Protein AF-C0R8B2-F1 (afdb_monomer)

Secondary structure (DSSP, 8-state):
---GGGGGGGGG--HHHHHHH-HHHHHHHHHHHHHHHHT-------STT--HHHHHHHHHHHHHHHHHHHHHHHHHS--------S-----TTSPP-

Foldseek 3Di:
DPDCVVVVVVVPDQLVVCCVPPPVSVCVQLVVLVVVCVVHDDDDDPDPDDDPVNRVVVRVVVSVQSSVQSSVCSRVVHGDDDDDDPDPPDDVPDDDD

Organism: NCBI:txid445987

InterPro domains:
  IPR024459 Anti-CBASS protein Acb1-like, N-terminal domain [PF06381] (15-96)

Mean predicted aligned error: 11.19 Å

pLDDT: mean 78.96, std 16.81, range [39.0, 96.06]

Sequence (97 aa):
MCNLRKAKLVDKLSALELYRYSIFFRNYIENVAEDCLKNGLVLESTGRNVSEAKLSRLKVQLKNALLNCIISYRFHGIEYVLVKTKDTLLDLKEPVN

Nearest PDB structures (foldseek):
  8php-assembly1_A  TM=7.926E-01  e=5.131E-06  Borreliella burgdorferi B31
  8pho-assembly1_A  TM=7.929E-01  e=7.845E-06  Borreliella burgdorferi B31
  8phu-assembly1_PE  TM=7.961E-01  e=2.070E-05  Borreliella burgdorferi B31
  8phu-assembly1_PA  TM=7.960E-01  e=2.337E-05  Borreliella burgdorferi B31
  8phu-assembly1_PC  TM=7.961E-01  e=2.337E-05  Borreliella burgdorferi B31

Radius of gyration: 20.44 Å; Cα contacts (8 Å, |Δi|>4): 39; chains: 1; bounding box: 41×40×65 Å

Structure (mmCIF, N/CA/C/O backbone):
data_AF-C0R8B2-F1
#
_entry.id   AF-C0R8B2-F1
#
loop_
_atom_site.group_PDB
_atom_site.id
_atom_site.type_symbol
_atom_site.label_atom_id
_atom_site.label_alt_id
_atom_site.label_comp_id
_atom_site.label_asym_id
_atom_site.label_entity_id
_atom_site.label_seq_id
_atom_site.pdbx_PDB_ins_code
_atom_site.Cartn_x
_atom_site.Cartn_y
_atom_site.Cartn_z
_atom_site.occupancy
_atom_site.B_iso_or_equiv
_atom_site.auth_seq_id
_atom_site.auth_comp_id
_atom_site.auth_asym_id
_atom_site.auth_atom_id
_atom_site.pdbx_PDB_model_num
ATOM 1 N N . MET A 1 1 ? 17.505 -5.850 -40.721 1.00 40.56 1 MET A N 1
ATOM 2 C CA . MET A 1 1 ? 17.516 -6.953 -39.735 1.00 40.56 1 MET A CA 1
ATOM 3 C C . MET A 1 1 ? 17.860 -6.387 -38.368 1.00 40.56 1 MET A C 1
ATOM 5 O O . MET A 1 1 ? 18.941 -5.832 -38.208 1.00 40.56 1 MET A O 1
ATOM 9 N N . CYS A 1 2 ? 16.924 -6.435 -37.419 1.00 46.41 2 CYS A N 1
ATOM 10 C CA . CYS A 1 2 ? 17.151 -5.930 -36.066 1.00 46.41 2 CYS A CA 1
ATOM 11 C C . CYS A 1 2 ? 18.132 -6.864 -35.340 1.00 46.41 2 CYS A C 1
ATOM 13 O O . CYS A 1 2 ? 17.956 -8.080 -35.334 1.00 46.41 2 CYS A O 1
ATOM 15 N N . ASN A 1 3 ? 19.211 -6.302 -34.801 1.00 49.53 3 ASN A N 1
ATOM 16 C CA . ASN A 1 3 ? 20.316 -7.054 -34.217 1.00 49.53 3 ASN A CA 1
ATOM 17 C C . ASN A 1 3 ? 19.865 -7.683 -32.882 1.00 49.53 3 ASN A C 1
ATOM 19 O O . ASN A 1 3 ? 19.816 -6.997 -31.861 1.00 49.53 3 ASN A O 1
ATOM 23 N N . LEU A 1 4 ? 19.566 -8.988 -32.873 1.00 54.88 4 LEU A N 1
ATOM 24 C CA . LEU A 1 4 ? 19.142 -9.763 -31.688 1.00 54.88 4 LEU A CA 1
ATOM 25 C C . LEU A 1 4 ? 20.146 -9.697 -30.515 1.00 54.88 4 LEU A C 1
ATOM 27 O O . LEU A 1 4 ? 19.793 -9.977 -29.375 1.00 54.88 4 LEU A O 1
ATOM 31 N N . ARG A 1 5 ? 21.387 -9.246 -30.752 1.00 50.19 5 ARG A N 1
ATOM 32 C CA . ARG A 1 5 ? 22.379 -8.975 -29.694 1.00 50.19 5 ARG A CA 1
ATOM 33 C C . ARG A 1 5 ? 22.026 -7.778 -28.799 1.00 50.19 5 ARG A C 1
ATOM 35 O O . ARG A 1 5 ? 22.499 -7.740 -27.670 1.00 50.19 5 ARG A O 1
ATOM 42 N N . LYS A 1 6 ? 21.178 -6.839 -29.247 1.00 47.75 6 LYS A N 1
ATOM 43 C CA . LYS A 1 6 ? 20.634 -5.770 -28.383 1.00 47.75 6 LYS A CA 1
ATOM 44 C C . LYS A 1 6 ? 19.496 -6.256 -27.476 1.00 47.75 6 LYS A C 1
ATOM 46 O O . LYS A 1 6 ? 19.253 -5.631 -26.453 1.00 47.75 6 LYS A O 1
ATOM 51 N N . ALA A 1 7 ? 18.841 -7.371 -27.807 1.00 48.94 7 ALA A N 1
ATOM 52 C CA . ALA A 1 7 ? 17.757 -7.922 -26.991 1.00 48.94 7 ALA A CA 1
ATOM 53 C C . ALA A 1 7 ? 18.270 -8.494 -25.654 1.00 48.94 7 ALA A C 1
ATOM 55 O O . ALA A 1 7 ? 17.592 -8.393 -24.642 1.00 48.94 7 ALA A O 1
ATOM 56 N N . LYS A 1 8 ? 19.518 -8.984 -25.618 1.00 45.72 8 LYS A N 1
ATOM 57 C CA . LYS A 1 8 ? 20.137 -9.613 -24.435 1.00 45.72 8 LYS A CA 1
ATOM 58 C C . LYS A 1 8 ? 20.588 -8.634 -23.333 1.00 45.72 8 LYS A C 1
ATOM 60 O O . LYS A 1 8 ? 21.081 -9.060 -22.296 1.00 45.72 8 LYS A O 1
ATOM 65 N N . LEU A 1 9 ? 20.468 -7.323 -23.564 1.00 52.00 9 LEU A N 1
ATOM 66 C CA . LEU A 1 9 ? 20.722 -6.276 -22.560 1.00 52.00 9 LEU A CA 1
ATOM 67 C C . LEU A 1 9 ? 19.468 -5.947 -21.736 1.00 52.00 9 LEU A C 1
ATOM 69 O O . LEU A 1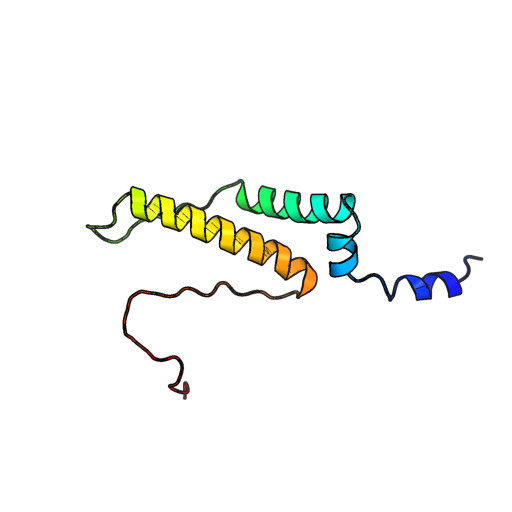 9 ? 19.586 -5.393 -20.647 1.00 52.00 9 LEU A O 1
ATOM 73 N N . VAL A 1 10 ? 18.284 -6.310 -22.241 1.00 53.12 10 VAL A N 1
ATOM 74 C CA . VAL A 1 10 ? 16.991 -6.087 -21.575 1.00 53.12 10 VAL A CA 1
ATOM 75 C C . VAL A 1 10 ? 16.802 -7.043 -20.388 1.00 53.12 10 VAL A C 1
ATOM 77 O O . VAL A 1 10 ? 16.151 -6.676 -19.416 1.00 53.12 10 VAL A O 1
ATOM 80 N N . ASP A 1 11 ? 17.486 -8.194 -20.390 1.00 54.59 11 ASP A N 1
ATOM 81 C CA . ASP A 1 11 ? 17.475 -9.199 -19.310 1.00 54.59 11 ASP A CA 1
ATOM 82 C C . ASP A 1 11 ? 18.136 -8.736 -17.990 1.00 54.59 11 ASP A C 1
ATOM 84 O O . ASP A 1 11 ? 18.233 -9.508 -17.039 1.00 54.59 11 ASP A O 1
ATOM 88 N N . LYS A 1 12 ? 18.623 -7.489 -17.906 1.00 63.91 12 LYS A N 1
ATOM 89 C CA . LYS A 1 12 ? 19.315 -6.948 -16.721 1.00 63.91 12 LYS A CA 1
ATOM 90 C C . LYS 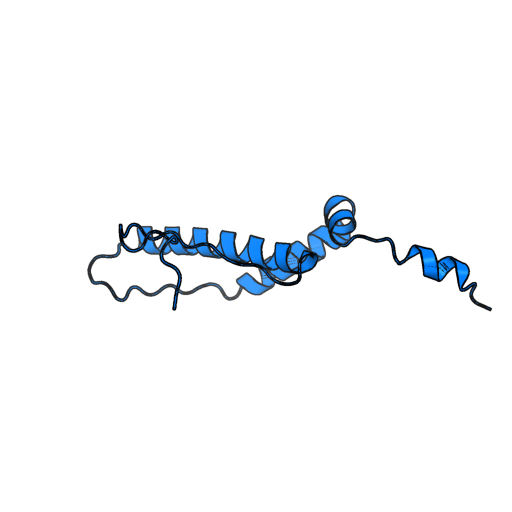A 1 1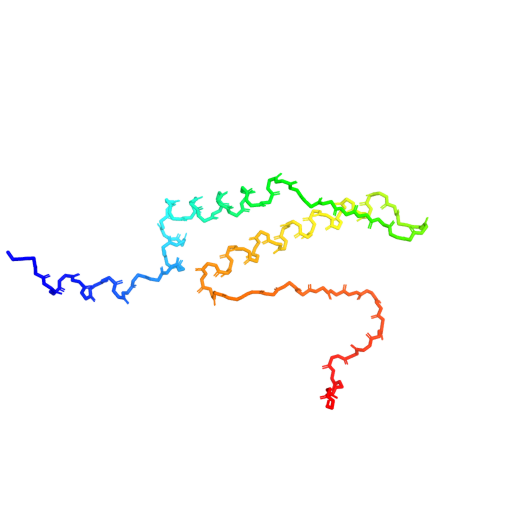2 ? 18.651 -5.738 -16.072 1.00 63.91 12 LYS A C 1
ATOM 92 O O . LYS A 1 12 ? 19.218 -5.187 -15.135 1.00 63.91 12 LYS A O 1
ATOM 97 N N . LEU A 1 13 ? 17.484 -5.301 -16.538 1.00 72.56 13 LEU A N 1
ATOM 98 C CA . LEU A 1 13 ? 16.796 -4.177 -15.902 1.00 72.56 13 LEU A CA 1
ATOM 99 C C . LEU A 1 13 ? 16.008 -4.663 -14.687 1.00 72.56 13 LEU A C 1
ATOM 101 O O . LEU A 1 13 ? 14.903 -5.187 -14.810 1.00 72.56 13 LEU A O 1
ATOM 105 N N . SER A 1 14 ? 16.586 -4.476 -13.502 1.00 83.56 14 SER A N 1
ATOM 106 C CA . SER A 1 14 ? 15.889 -4.727 -12.246 1.00 83.56 14 SER A CA 1
ATOM 107 C C . SER A 1 14 ? 14.778 -3.695 -12.050 1.00 83.56 14 SER A C 1
ATOM 109 O O . SER A 1 14 ? 15.020 -2.487 -12.094 1.00 83.56 14 SER A O 1
ATOM 111 N N . ALA A 1 15 ? 13.555 -4.158 -11.781 1.00 83.12 15 ALA A N 1
ATOM 112 C CA . ALA A 1 15 ? 12.438 -3.281 -11.428 1.00 83.12 15 ALA A CA 1
ATOM 113 C C . ALA A 1 15 ? 12.774 -2.402 -10.207 1.00 83.12 15 ALA A C 1
ATOM 115 O O . ALA A 1 15 ? 12.385 -1.236 -10.155 1.00 83.12 15 ALA A O 1
ATOM 116 N N . LEU A 1 16 ? 13.568 -2.932 -9.269 1.00 86.94 16 LEU A N 1
ATOM 117 C CA . LEU A 1 16 ? 14.049 -2.196 -8.103 1.00 86.94 16 LEU A CA 1
ATOM 118 C C . LEU A 1 16 ? 15.045 -1.090 -8.490 1.00 86.94 16 LEU A C 1
ATOM 120 O O . LEU A 1 16 ? 14.976 0.020 -7.962 1.00 86.94 16 LEU A O 1
ATOM 124 N N . GLU A 1 17 ? 15.954 -1.357 -9.431 1.00 89.50 17 GLU A N 1
ATOM 125 C CA . GLU A 1 17 ? 16.877 -0.335 -9.945 1.00 89.50 17 GLU A CA 1
ATOM 126 C C . GLU A 1 17 ? 16.130 0.753 -10.717 1.00 89.50 17 GLU A C 1
ATOM 128 O O . GLU A 1 17 ? 16.411 1.939 -10.536 1.00 89.50 17 GLU A O 1
ATOM 133 N N . LEU A 1 18 ? 15.135 0.372 -11.520 1.00 89.88 18 LEU A N 1
ATOM 134 C CA . LEU A 1 18 ? 14.262 1.315 -12.215 1.00 89.88 18 LEU A CA 1
ATOM 135 C C . LEU A 1 18 ? 13.498 2.204 -11.232 1.00 89.88 18 LEU A C 1
ATOM 137 O O . LEU A 1 18 ? 13.495 3.421 -11.397 1.00 89.88 18 LEU A O 1
ATOM 141 N N . TYR A 1 19 ? 12.917 1.635 -10.178 1.00 90.94 19 TYR A N 1
ATOM 142 C CA . TYR A 1 19 ? 12.253 2.407 -9.127 1.00 90.94 19 TYR A CA 1
ATOM 143 C C . TYR A 1 19 ? 13.210 3.384 -8.424 1.00 90.94 19 TYR A C 1
ATOM 145 O O . TYR A 1 19 ? 12.875 4.548 -8.174 1.00 90.94 19 TYR A O 1
ATOM 153 N N . ARG A 1 20 ? 14.442 2.939 -8.151 1.00 91.19 20 ARG A N 1
ATOM 154 C CA . ARG A 1 20 ? 15.457 3.757 -7.479 1.00 91.19 20 ARG A CA 1
ATOM 155 C C . ARG A 1 20 ? 15.963 4.900 -8.356 1.00 91.19 20 ARG A C 1
ATOM 157 O O . ARG A 1 20 ? 16.064 6.026 -7.870 1.00 91.19 20 ARG A O 1
ATOM 164 N N . TYR A 1 21 ? 16.268 4.643 -9.625 1.00 93.81 21 TYR A N 1
ATOM 165 C CA . TYR A 1 21 ? 17.016 5.580 -10.472 1.00 93.81 21 TYR A CA 1
ATOM 166 C C . TYR A 1 21 ? 16.183 6.281 -11.554 1.00 93.81 21 TYR A C 1
ATOM 168 O O . TYR A 1 21 ? 16.627 7.301 -12.075 1.00 93.81 21 TYR A O 1
ATOM 176 N N . SER A 1 22 ? 14.974 5.807 -11.870 1.00 93.88 22 SER A N 1
ATOM 177 C CA . SER A 1 22 ? 14.083 6.445 -12.846 1.00 93.88 22 SER A CA 1
ATOM 178 C C . SER A 1 22 ? 12.894 7.112 -12.160 1.00 93.88 22 SER A C 1
ATOM 180 O O . SER A 1 22 ? 11.999 6.447 -11.639 1.00 93.88 22 SER A O 1
ATOM 182 N N . ILE A 1 23 ? 12.849 8.446 -12.219 1.00 93.94 23 ILE A N 1
ATOM 183 C CA . ILE A 1 23 ? 11.726 9.237 -11.694 1.00 93.94 23 ILE A CA 1
ATOM 184 C C . ILE A 1 23 ? 10.397 8.855 -12.354 1.00 93.94 23 ILE A C 1
ATOM 186 O O . ILE A 1 23 ? 9.374 8.788 -11.686 1.00 93.94 23 ILE A O 1
ATOM 190 N N . PHE A 1 24 ? 10.414 8.532 -13.650 1.00 95.00 24 PHE A N 1
ATOM 191 C CA . PHE A 1 24 ? 9.217 8.104 -14.368 1.00 95.00 24 PHE A CA 1
ATOM 192 C C . PHE A 1 24 ? 8.660 6.797 -13.797 1.00 95.00 24 PHE A C 1
ATOM 194 O O . PHE A 1 24 ? 7.466 6.691 -13.533 1.00 95.00 24 PHE A O 1
ATOM 201 N N . PHE A 1 25 ? 9.534 5.813 -13.571 1.00 92.56 25 PHE A N 1
ATOM 202 C CA . PHE A 1 25 ? 9.126 4.501 -13.071 1.00 92.56 25 PHE A CA 1
ATOM 203 C C . PHE A 1 25 ? 8.656 4.569 -11.620 1.00 92.56 25 PHE A C 1
ATOM 205 O O . PHE A 1 25 ? 7.663 3.938 -11.261 1.00 92.56 25 PHE A O 1
ATOM 212 N N . ARG A 1 26 ? 9.343 5.375 -10.805 1.00 94.88 26 ARG A N 1
ATOM 213 C CA . ARG A 1 26 ? 8.947 5.640 -9.424 1.00 94.88 26 ARG A CA 1
ATOM 214 C C . ARG A 1 26 ? 7.567 6.282 -9.350 1.00 94.88 26 ARG A C 1
ATOM 216 O O . ARG A 1 26 ? 6.681 5.706 -8.732 1.00 94.88 26 ARG A O 1
ATOM 223 N N . ASN A 1 27 ? 7.362 7.382 -10.076 1.00 96.06 27 ASN A N 1
ATOM 224 C CA . ASN A 1 27 ? 6.080 8.082 -10.112 1.00 96.06 27 ASN A CA 1
ATOM 225 C C . ASN A 1 27 ? 4.960 7.175 -10.629 1.00 96.06 27 ASN A C 1
ATOM 227 O O . ASN A 1 27 ? 3.860 7.203 -10.096 1.00 96.06 27 ASN A O 1
ATOM 231 N N . TYR A 1 28 ? 5.222 6.352 -11.649 1.00 93.94 28 TYR A N 1
ATOM 232 C CA . TYR A 1 28 ? 4.235 5.387 -12.132 1.00 93.94 28 TYR A CA 1
ATOM 233 C C . TYR A 1 28 ? 3.812 4.406 -11.029 1.00 93.94 28 TYR A C 1
ATOM 235 O O . TYR A 1 28 ? 2.619 4.220 -10.806 1.00 93.94 28 TYR A O 1
ATOM 243 N N . ILE A 1 29 ? 4.771 3.794 -10.325 1.00 92.88 29 ILE A N 1
ATOM 244 C CA . ILE A 1 29 ? 4.475 2.824 -9.261 1.00 92.88 29 ILE A CA 1
ATOM 245 C C . ILE A 1 29 ? 3.749 3.495 -8.089 1.00 92.88 29 ILE A C 1
ATOM 247 O O . ILE A 1 29 ? 2.720 2.982 -7.647 1.00 92.88 29 ILE A O 1
ATOM 251 N N . GLU A 1 30 ? 4.259 4.631 -7.613 1.00 94.25 30 GLU A N 1
ATOM 252 C CA . GLU A 1 30 ? 3.696 5.363 -6.473 1.00 94.25 30 GLU A CA 1
ATOM 253 C C . GLU A 1 30 ? 2.282 5.873 -6.786 1.00 94.25 30 GLU A C 1
ATOM 255 O O . GLU A 1 30 ? 1.354 5.570 -6.038 1.00 94.25 30 GLU A O 1
ATOM 260 N N . ASN A 1 31 ? 2.068 6.519 -7.937 1.00 94.38 31 ASN A N 1
ATOM 261 C CA . ASN A 1 31 ? 0.750 7.042 -8.315 1.00 94.38 31 ASN A CA 1
ATOM 262 C C . ASN A 1 31 ? -0.287 5.930 -8.490 1.00 94.38 31 ASN A C 1
ATOM 264 O O . ASN A 1 31 ? -1.431 6.085 -8.076 1.00 94.38 31 ASN A O 1
ATOM 268 N N . VAL A 1 32 ? 0.094 4.792 -9.083 1.00 91.88 32 VAL A N 1
ATOM 269 C CA . VAL A 1 32 ? -0.829 3.656 -9.213 1.00 91.88 32 VAL A CA 1
ATOM 270 C C . VAL A 1 32 ? -1.193 3.104 -7.834 1.00 91.88 32 VAL A C 1
ATOM 272 O O . VAL A 1 32 ? -2.357 2.789 -7.597 1.00 91.88 32 VAL A O 1
ATOM 275 N N . ALA A 1 33 ? -0.230 3.003 -6.914 1.00 92.00 33 ALA A N 1
ATOM 276 C CA . ALA A 1 33 ? -0.497 2.544 -5.554 1.00 92.00 33 ALA A CA 1
ATOM 277 C C . ALA A 1 33 ? -1.409 3.521 -4.786 1.00 92.00 33 ALA A C 1
ATOM 279 O O . ALA A 1 33 ? -2.329 3.086 -4.088 1.00 92.00 33 ALA A O 1
ATOM 280 N N . GLU A 1 34 ? -1.209 4.827 -4.960 1.00 91.75 34 GLU A N 1
ATOM 281 C CA . GLU A 1 34 ? -2.083 5.864 -4.407 1.00 91.75 34 GLU A CA 1
ATOM 282 C C . GLU A 1 34 ? -3.498 5.805 -4.993 1.00 91.75 34 GLU A C 1
ATOM 284 O O . GLU A 1 34 ? -4.476 5.810 -4.240 1.00 91.75 34 GLU A O 1
ATOM 289 N N . ASP A 1 35 ? -3.626 5.682 -6.317 1.00 91.62 35 ASP A N 1
ATOM 290 C CA . ASP A 1 35 ? -4.920 5.581 -6.993 1.00 91.62 35 ASP A CA 1
ATOM 291 C C . ASP A 1 35 ? -5.687 4.319 -6.562 1.00 91.62 35 ASP A C 1
ATOM 293 O O . ASP A 1 35 ? -6.898 4.385 -6.334 1.00 91.62 35 ASP A O 1
ATOM 297 N N . CYS A 1 36 ? -4.999 3.192 -6.337 1.00 87.12 36 CYS A N 1
ATOM 298 C CA . CYS A 1 36 ? -5.610 1.985 -5.768 1.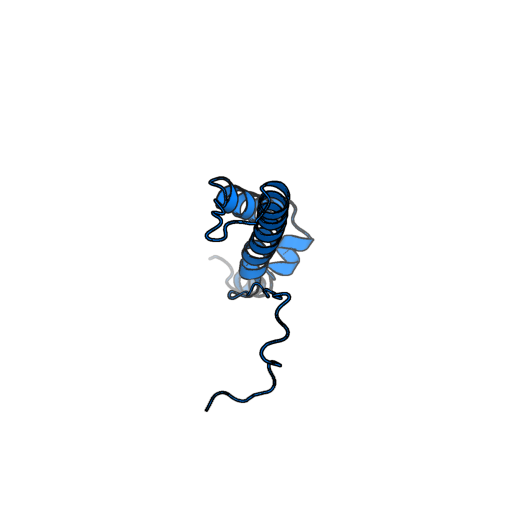00 87.12 36 CYS A CA 1
ATOM 299 C C . CYS A 1 36 ? -6.217 2.225 -4.374 1.00 87.12 36 CYS A C 1
ATOM 301 O O . CYS A 1 36 ? -7.229 1.615 -4.026 1.00 87.12 36 CYS A O 1
ATOM 303 N N . LEU A 1 37 ? -5.630 3.117 -3.573 1.00 88.25 37 LEU A N 1
ATOM 304 C CA . LEU A 1 37 ? -6.086 3.431 -2.213 1.00 88.25 37 LEU A CA 1
ATOM 305 C C . LEU A 1 37 ? -7.031 4.644 -2.145 1.00 88.25 37 LEU A C 1
ATOM 307 O O . LEU A 1 37 ? -7.546 4.964 -1.063 1.00 88.25 37 LEU A O 1
ATOM 311 N N . LYS A 1 38 ? -7.295 5.297 -3.283 1.00 83.06 38 LYS A N 1
ATOM 312 C CA . LYS A 1 38 ? -8.106 6.519 -3.406 1.00 83.06 38 LYS A CA 1
ATOM 313 C C . LYS A 1 38 ? -9.567 6.309 -3.026 1.00 83.06 38 LYS A C 1
ATOM 315 O O . LYS A 1 38 ? -10.136 7.141 -2.324 1.00 83.06 38 LYS A O 1
ATOM 320 N N . ASN A 1 39 ? -10.130 5.152 -3.386 1.00 73.00 39 ASN A N 1
ATOM 321 C CA . ASN A 1 39 ? -11.490 4.751 -2.996 1.00 73.00 39 ASN A CA 1
ATOM 322 C C . ASN A 1 39 ? -11.633 4.541 -1.473 1.00 73.00 39 ASN A C 1
ATOM 324 O O . ASN A 1 39 ? -12.743 4.521 -0.950 1.00 73.00 39 ASN A O 1
ATOM 328 N N . GLY A 1 40 ? -10.510 4.495 -0.746 1.00 71.38 40 GLY A N 1
ATOM 329 C CA . GLY A 1 40 ? -10.454 4.550 0.706 1.00 71.38 40 GLY A CA 1
ATOM 330 C C . GLY A 1 40 ? -10.765 3.224 1.400 1.00 71.38 40 GLY A C 1
ATOM 331 O O . GLY A 1 40 ? -11.552 2.409 0.944 1.00 71.38 40 GLY A O 1
ATOM 332 N N . LEU A 1 41 ? -10.141 3.025 2.562 1.00 84.50 41 LEU A N 1
ATOM 333 C CA . LEU A 1 41 ? -10.534 1.984 3.509 1.00 84.50 41 LEU A CA 1
ATOM 334 C C . LEU A 1 41 ? -11.668 2.515 4.386 1.00 84.50 41 LEU A C 1
ATOM 336 O O . LEU A 1 41 ? -11.539 3.599 4.972 1.00 84.50 41 LEU A O 1
ATOM 340 N N . VAL A 1 42 ? -12.744 1.751 4.521 1.00 87.44 42 VAL A N 1
ATOM 341 C CA . VAL A 1 42 ? -13.757 1.965 5.559 1.00 87.44 42 VAL A CA 1
ATOM 342 C C . VAL A 1 42 ? -13.449 0.990 6.686 1.00 87.44 42 VAL A C 1
ATOM 344 O O . VAL A 1 42 ? -13.270 -0.198 6.443 1.00 87.44 42 VAL A O 1
ATOM 347 N N . LEU A 1 43 ? -13.313 1.510 7.904 1.00 88.38 43 LEU A N 1
ATOM 348 C CA . LEU A 1 43 ? -13.187 0.680 9.095 1.00 88.38 43 LEU A CA 1
ATOM 349 C C . LEU A 1 43 ? -14.455 0.860 9.912 1.00 88.38 43 LEU A C 1
ATOM 351 O O . LEU A 1 43 ? -14.828 1.992 10.211 1.00 88.38 43 LEU A O 1
ATOM 355 N N . GLU A 1 44 ? -15.069 -0.251 10.289 1.00 87.75 44 GLU A N 1
ATOM 356 C CA . GLU A 1 44 ? -16.238 -0.286 11.159 1.00 87.75 44 GLU A CA 1
ATOM 357 C C . GLU A 1 44 ? -15.872 -1.023 12.446 1.00 87.75 44 GLU A C 1
ATOM 359 O O . GLU A 1 44 ? -15.148 -2.021 12.429 1.00 87.75 44 GLU A O 1
ATOM 364 N N . SER A 1 45 ? -16.336 -0.505 13.584 1.00 85.25 45 SER A N 1
ATOM 365 C CA . SER A 1 45 ? -16.137 -1.158 14.875 1.00 85.25 45 SER A CA 1
ATOM 366 C C . SER A 1 45 ? -17.323 -2.055 15.187 1.00 85.25 45 SER A C 1
ATOM 368 O O . SER A 1 45 ? -18.454 -1.584 15.262 1.00 85.25 45 SER A O 1
ATOM 370 N N . THR A 1 46 ? -17.054 -3.323 15.480 1.00 85.25 46 THR A N 1
ATOM 371 C CA . THR A 1 46 ? -18.046 -4.249 16.046 1.00 85.25 46 THR A CA 1
ATOM 372 C C . THR A 1 46 ? -18.122 -4.166 17.579 1.00 85.25 46 THR A C 1
ATOM 374 O O . THR A 1 46 ? -19.033 -4.721 18.190 1.00 85.25 46 THR A O 1
ATOM 377 N N . GLY A 1 47 ? -17.183 -3.462 18.227 1.00 79.69 47 GLY A N 1
ATOM 378 C CA . GLY A 1 47 ? -17.104 -3.317 19.683 1.00 79.69 47 GLY A CA 1
ATOM 379 C C . GLY A 1 47 ? -17.727 -2.019 20.204 1.00 79.69 47 GLY A C 1
ATOM 380 O O . GLY A 1 47 ? -17.595 -0.964 19.585 1.00 79.69 47 GLY A O 1
ATOM 381 N N . ARG A 1 48 ? -18.337 -2.075 21.399 1.00 74.62 48 ARG A N 1
ATOM 382 C CA . ARG A 1 48 ? -19.025 -0.931 22.036 1.00 74.62 48 ARG A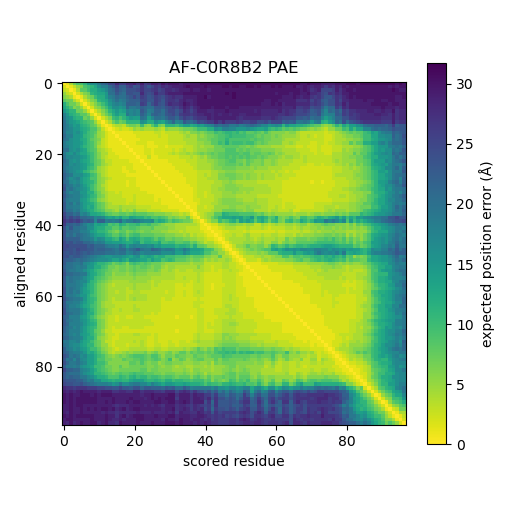 CA 1
ATOM 383 C C . ARG A 1 48 ? -18.097 0.190 22.546 1.00 74.62 48 ARG A C 1
ATOM 385 O O . ARG A 1 48 ? -18.584 1.278 22.811 1.00 74.62 48 ARG A O 1
ATOM 392 N N . ASN A 1 49 ? -16.782 -0.043 22.652 1.00 79.00 49 ASN A N 1
ATOM 393 C CA . ASN A 1 49 ? -15.831 0.864 23.327 1.00 79.00 49 ASN A CA 1
ATOM 394 C C . ASN A 1 49 ? -14.630 1.307 22.460 1.00 79.00 49 ASN A C 1
ATOM 396 O O . ASN A 1 49 ? -13.584 1.701 22.990 1.00 79.00 49 ASN A O 1
ATOM 400 N N . VAL A 1 50 ? -14.723 1.229 21.130 1.00 81.50 50 VAL A N 1
ATOM 401 C CA . VAL A 1 50 ? -13.659 1.740 20.248 1.00 81.50 50 VAL A CA 1
ATOM 402 C C . VAL A 1 50 ? -13.917 3.215 19.968 1.00 81.50 50 VAL A C 1
ATOM 404 O O . VAL A 1 50 ? -14.927 3.569 19.373 1.00 81.50 50 VAL A O 1
ATOM 407 N N . SER A 1 51 ? -12.997 4.086 20.387 1.00 88.44 51 SER A N 1
ATOM 408 C CA . SER A 1 51 ? -13.107 5.506 20.060 1.00 88.44 51 SER A CA 1
ATOM 409 C C . SER A 1 51 ? -12.852 5.746 18.572 1.00 88.44 51 SER A C 1
ATOM 411 O O . SER A 1 51 ? -11.947 5.153 17.978 1.00 88.44 51 SER A O 1
ATOM 413 N N . GLU A 1 52 ? -13.596 6.681 17.985 1.00 87.94 52 GLU A N 1
ATOM 414 C CA . GLU A 1 52 ? -13.437 7.091 16.585 1.00 87.94 52 GLU A CA 1
ATOM 415 C C . GLU A 1 52 ? -12.001 7.546 16.271 1.00 87.94 52 GLU A C 1
ATOM 417 O O . GLU A 1 52 ? -11.451 7.236 15.214 1.00 87.94 52 GLU A O 1
ATOM 422 N N . ALA A 1 53 ? -11.335 8.188 17.237 1.00 89.06 53 ALA A N 1
ATOM 423 C CA . ALA A 1 53 ? -9.932 8.580 17.126 1.00 89.06 53 ALA A CA 1
ATOM 424 C C . ALA A 1 53 ? -8.983 7.373 16.981 1.00 89.06 53 ALA A C 1
ATOM 426 O O . ALA A 1 53 ? -8.048 7.408 16.178 1.00 89.06 53 ALA A O 1
ATOM 427 N N . LYS A 1 54 ? -9.218 6.280 17.727 1.00 89.06 54 LYS A N 1
ATOM 428 C CA . LYS A 1 54 ? -8.430 5.041 17.588 1.00 89.06 54 LYS A CA 1
ATOM 429 C C . LYS A 1 54 ? -8.671 4.393 16.227 1.00 89.06 54 LYS A C 1
ATOM 431 O O . LYS A 1 54 ? -7.712 3.955 15.595 1.00 89.06 54 LYS A O 1
ATOM 436 N N . LEU A 1 55 ? -9.922 4.375 15.772 1.00 89.81 55 LEU A N 1
ATOM 437 C CA . LEU A 1 55 ? -10.305 3.810 14.478 1.00 89.81 55 LEU A CA 1
ATOM 438 C C . LEU A 1 55 ? -9.690 4.601 13.314 1.00 89.81 55 LEU A C 1
ATOM 440 O O . LEU A 1 55 ? -9.094 4.023 12.409 1.00 89.81 55 LEU A O 1
ATOM 444 N N . SER A 1 56 ? -9.731 5.930 13.392 1.00 89.94 56 SER A N 1
ATOM 445 C CA . SER A 1 56 ? -9.102 6.835 12.425 1.00 89.94 56 SER A CA 1
ATOM 446 C C . SER A 1 56 ? -7.585 6.659 12.376 1.00 89.94 56 SER A C 1
ATOM 448 O O . SER A 1 56 ? -7.002 6.569 11.295 1.00 89.94 56 SER A O 1
ATOM 450 N N . ARG A 1 57 ? -6.931 6.525 13.538 1.00 91.31 57 ARG A N 1
ATOM 451 C CA . ARG A 1 57 ? -5.494 6.232 13.601 1.00 91.31 57 ARG A CA 1
ATOM 452 C C . ARG A 1 57 ? -5.159 4.885 12.956 1.00 91.31 57 ARG A C 1
ATOM 454 O O . ARG A 1 57 ? -4.215 4.819 12.170 1.00 91.31 57 ARG A O 1
ATOM 461 N N . LEU A 1 58 ? -5.927 3.836 13.254 1.00 90.12 58 LEU A N 1
ATOM 462 C CA . LEU A 1 58 ? -5.744 2.515 12.646 1.00 90.12 58 LEU A CA 1
ATOM 463 C C . LEU A 1 58 ? -5.933 2.572 11.126 1.00 90.12 58 LEU A C 1
ATOM 465 O O . LEU A 1 58 ? -5.139 1.997 10.389 1.00 90.12 58 LEU A O 1
ATOM 469 N N . LYS A 1 59 ? -6.929 3.325 10.647 1.00 90.94 59 LYS A N 1
ATOM 470 C CA . LYS A 1 59 ? -7.170 3.544 9.214 1.00 90.94 59 LYS A CA 1
ATOM 471 C C . LYS A 1 59 ? -5.957 4.154 8.518 1.00 90.94 59 LYS A C 1
ATOM 473 O O . LYS A 1 59 ? -5.585 3.682 7.448 1.00 90.94 59 LYS A O 1
ATOM 478 N N . VAL A 1 60 ? -5.315 5.157 9.119 1.00 91.25 60 VAL A N 1
ATOM 479 C CA . VAL A 1 60 ? -4.081 5.754 8.572 1.00 91.25 60 VAL A CA 1
ATOM 480 C C . VAL A 1 60 ? -2.939 4.735 8.548 1.00 91.25 60 VAL A C 1
ATOM 482 O O . VAL A 1 60 ? -2.261 4.597 7.533 1.00 91.25 60 VAL A O 1
ATOM 485 N N . GLN A 1 61 ? -2.751 3.980 9.632 1.00 91.62 61 GLN A N 1
ATOM 486 C CA . GLN A 1 61 ? -1.702 2.957 9.705 1.00 91.62 61 GLN A CA 1
ATOM 487 C C . GLN A 1 61 ? -1.895 1.852 8.660 1.00 91.62 61 GLN A C 1
ATOM 489 O O . GLN A 1 61 ? -0.939 1.491 7.978 1.00 91.62 61 GLN A O 1
ATOM 494 N N . LEU A 1 62 ? -3.125 1.360 8.491 1.00 91.44 62 LEU A N 1
ATOM 495 C CA . LEU A 1 62 ? -3.460 0.353 7.485 1.00 91.44 62 LEU A CA 1
ATOM 496 C C . LEU A 1 62 ? -3.282 0.883 6.064 1.00 91.44 62 LEU A C 1
ATOM 498 O O . LEU A 1 62 ? -2.727 0.174 5.232 1.00 91.44 62 LEU A O 1
ATOM 502 N N . LYS A 1 63 ? -3.683 2.130 5.784 1.00 91.38 63 LYS A N 1
ATOM 503 C CA . LYS A 1 63 ? -3.430 2.752 4.476 1.00 91.38 63 LYS A CA 1
ATOM 504 C C . LYS A 1 63 ? -1.938 2.789 4.148 1.00 91.38 63 LYS A C 1
ATOM 506 O O . LYS A 1 63 ? -1.560 2.378 3.059 1.00 91.38 63 LYS A O 1
ATOM 511 N N . ASN A 1 64 ? -1.098 3.211 5.092 1.00 91.12 64 ASN A N 1
ATOM 512 C CA . ASN A 1 64 ? 0.352 3.259 4.882 1.00 91.12 64 ASN A CA 1
ATOM 513 C C . ASN A 1 64 ? 0.956 1.857 4.704 1.00 91.12 64 ASN A C 1
ATOM 515 O O . ASN A 1 64 ? 1.810 1.657 3.845 1.00 91.12 64 ASN A O 1
ATOM 519 N N . ALA A 1 65 ? 0.500 0.877 5.490 1.00 91.81 65 ALA A N 1
ATOM 520 C CA . ALA A 1 65 ? 0.952 -0.505 5.356 1.00 91.81 65 ALA A CA 1
ATOM 521 C C . ALA A 1 65 ? 0.563 -1.104 3.995 1.00 91.81 65 ALA A C 1
ATOM 523 O O . ALA A 1 65 ? 1.396 -1.729 3.343 1.00 91.81 65 ALA A O 1
ATOM 524 N N . LEU A 1 66 ? -0.672 -0.872 3.536 1.00 92.00 66 LEU A N 1
ATOM 525 C CA . LEU A 1 66 ? -1.132 -1.319 2.222 1.00 92.00 66 LEU A CA 1
ATOM 526 C C . LEU A 1 66 ? -0.408 -0.609 1.080 1.00 92.00 66 LEU A C 1
ATOM 528 O O . LEU A 1 66 ? -0.077 -1.262 0.099 1.00 92.00 66 LEU A O 1
ATOM 532 N N . LEU A 1 67 ? -0.126 0.689 1.209 1.00 92.50 67 LEU A N 1
ATOM 533 C CA . LEU A 1 67 ? 0.644 1.431 0.211 1.00 92.50 67 LEU A CA 1
ATOM 534 C C . LEU A 1 67 ? 2.013 0.776 -0.003 1.00 92.50 67 LEU A C 1
ATOM 536 O O . LEU A 1 67 ? 2.360 0.409 -1.124 1.00 92.50 67 LEU A O 1
ATOM 540 N N . ASN A 1 68 ? 2.746 0.545 1.088 1.00 91.31 68 ASN A N 1
ATOM 541 C CA . ASN A 1 68 ? 4.045 -0.125 1.040 1.00 91.31 68 ASN A CA 1
ATOM 542 C C . ASN A 1 68 ? 3.935 -1.553 0.496 1.00 91.31 68 ASN A C 1
ATOM 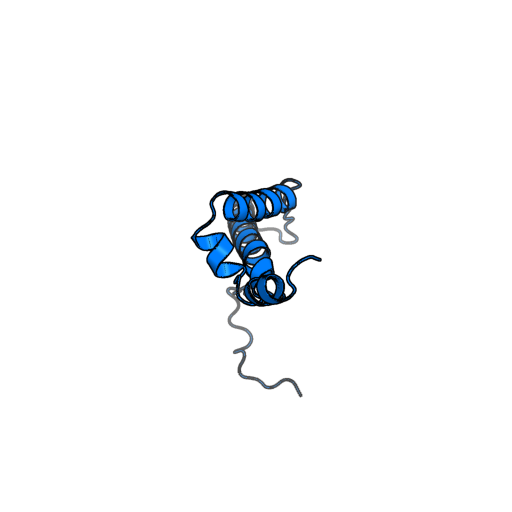544 O O . ASN A 1 68 ? 4.785 -1.976 -0.282 1.00 91.31 68 ASN A O 1
ATOM 548 N N . CYS A 1 69 ? 2.874 -2.273 0.864 1.00 91.94 69 CYS A N 1
ATOM 549 C CA . CYS A 1 69 ? 2.601 -3.620 0.375 1.00 91.94 69 CYS A CA 1
ATOM 550 C C . CYS A 1 69 ? 2.408 -3.644 -1.152 1.00 91.94 69 CYS A C 1
ATOM 552 O O . CYS A 1 69 ? 3.062 -4.419 -1.846 1.00 91.94 69 CYS A O 1
ATOM 554 N N . ILE A 1 70 ? 1.582 -2.743 -1.695 1.00 90.69 70 ILE A N 1
ATOM 555 C CA . ILE A 1 70 ? 1.319 -2.629 -3.139 1.00 90.69 70 ILE A CA 1
ATOM 556 C C . ILE A 1 70 ? 2.592 -2.256 -3.904 1.00 90.69 70 ILE A C 1
ATOM 558 O O . ILE A 1 70 ? 2.840 -2.805 -4.978 1.00 90.69 70 ILE A O 1
ATOM 562 N N . ILE A 1 71 ? 3.400 -1.342 -3.359 1.00 91.31 71 ILE A N 1
ATOM 563 C CA . ILE A 1 71 ? 4.686 -0.958 -3.951 1.00 91.31 71 ILE A CA 1
ATOM 564 C C . ILE A 1 71 ? 5.646 -2.155 -3.944 1.00 91.31 71 ILE A C 1
ATOM 566 O O . ILE A 1 71 ? 6.182 -2.507 -4.992 1.00 91.31 71 ILE A O 1
ATOM 570 N N . SER A 1 72 ? 5.822 -2.823 -2.800 1.00 90.25 72 SER A N 1
ATOM 571 C CA . SER A 1 72 ? 6.736 -3.966 -2.655 1.00 90.25 72 SER A CA 1
ATOM 572 C C . SER A 1 72 ? 6.339 -5.159 -3.533 1.00 90.25 72 SER A C 1
ATOM 574 O O . SER A 1 72 ? 7.193 -5.775 -4.176 1.00 90.25 72 SER A O 1
ATOM 576 N N . TYR A 1 73 ? 5.033 -5.413 -3.677 1.00 89.62 73 TYR A N 1
ATOM 577 C CA . TYR A 1 73 ? 4.487 -6.427 -4.582 1.00 89.62 73 TYR A CA 1
ATOM 578 C C . TYR A 1 73 ? 4.981 -6.256 -6.029 1.00 89.62 73 TYR A C 1
ATOM 580 O O . TYR A 1 73 ? 5.174 -7.246 -6.733 1.00 89.62 73 TYR A O 1
ATOM 588 N N . ARG A 1 74 ? 5.256 -5.023 -6.486 1.00 88.50 74 ARG A N 1
ATOM 589 C CA . ARG A 1 74 ? 5.794 -4.780 -7.840 1.00 88.50 74 ARG A CA 1
ATOM 590 C C . ARG A 1 74 ? 7.203 -5.330 -8.051 1.00 88.50 74 ARG A C 1
ATOM 592 O O . ARG A 1 74 ? 7.606 -5.487 -9.201 1.00 88.50 74 ARG A O 1
ATOM 599 N N . PHE A 1 75 ? 7.931 -5.616 -6.977 1.00 87.94 75 PHE A N 1
ATOM 600 C CA . PHE A 1 75 ? 9.293 -6.145 -7.031 1.00 87.94 75 PHE A CA 1
ATOM 601 C C . PHE A 1 75 ? 9.354 -7.630 -6.673 1.00 87.94 75 PHE A C 1
ATOM 603 O O . PHE A 1 75 ? 10.156 -8.353 -7.260 1.00 87.94 75 PHE A O 1
ATOM 610 N N . HIS A 1 76 ? 8.507 -8.084 -5.744 1.00 86.69 76 HIS A N 1
ATOM 611 C CA . HIS A 1 76 ? 8.586 -9.436 -5.173 1.00 86.69 76 HIS A CA 1
ATOM 612 C C . HIS A 1 76 ? 7.433 -10.361 -5.590 1.00 86.69 76 HIS A C 1
ATOM 614 O O . HIS A 1 76 ? 7.525 -11.573 -5.412 1.00 86.69 76 HIS A O 1
ATOM 620 N N . GLY A 1 77 ? 6.349 -9.819 -6.154 1.00 82.94 77 GLY A N 1
ATOM 621 C CA . GLY A 1 77 ? 5.197 -10.582 -6.647 1.00 82.94 77 GLY A CA 1
ATOM 622 C C . GLY A 1 77 ? 4.270 -11.157 -5.571 1.00 82.94 77 GLY A C 1
ATOM 623 O O . GLY A 1 77 ? 3.177 -11.593 -5.911 1.00 82.94 77 GLY A O 1
ATOM 624 N N . ILE A 1 78 ? 4.661 -11.160 -4.293 1.00 83.38 78 ILE A N 1
ATOM 625 C CA . ILE A 1 78 ? 3.827 -11.521 -3.136 1.00 83.38 78 ILE A CA 1
ATOM 626 C C . ILE A 1 78 ? 4.302 -10.681 -1.952 1.00 83.38 78 ILE A C 1
ATOM 628 O O . ILE A 1 78 ? 5.504 -10.577 -1.749 1.00 83.38 78 ILE A O 1
ATOM 632 N N . GLU A 1 79 ? 3.379 -10.133 -1.160 1.00 86.00 79 GLU A N 1
ATOM 633 C CA . GLU A 1 79 ? 3.722 -9.348 0.027 1.00 86.00 79 GLU A CA 1
ATOM 634 C C . GLU A 1 79 ? 2.687 -9.549 1.149 1.00 86.00 79 GLU A C 1
ATOM 636 O O . GLU A 1 79 ? 1.526 -9.873 0.887 1.00 86.00 79 GLU A O 1
ATOM 641 N N . TYR A 1 80 ? 3.101 -9.352 2.404 1.00 83.69 80 TYR A N 1
ATOM 642 C CA . TYR A 1 80 ? 2.286 -9.600 3.595 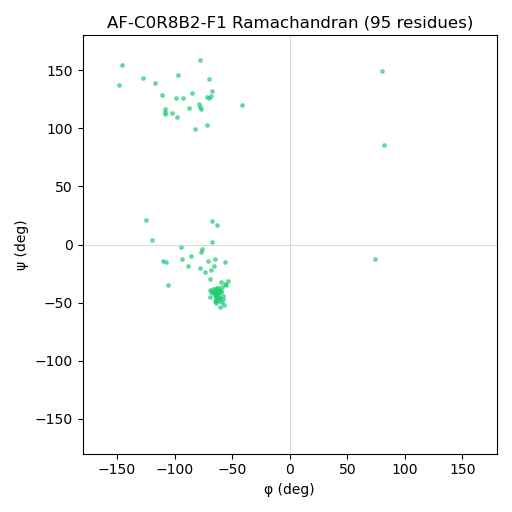1.00 83.69 80 TYR A CA 1
ATOM 643 C C . TYR A 1 80 ? 2.245 -8.372 4.510 1.00 83.69 80 TYR A C 1
ATOM 645 O O . TYR A 1 80 ? 3.248 -7.686 4.700 1.00 83.69 80 TYR A O 1
ATOM 653 N N . VAL A 1 81 ? 1.095 -8.128 5.144 1.00 86.06 81 VAL A N 1
ATOM 654 C CA . VAL A 1 81 ? 0.961 -7.135 6.220 1.00 86.06 81 VAL A CA 1
ATOM 655 C C . VAL A 1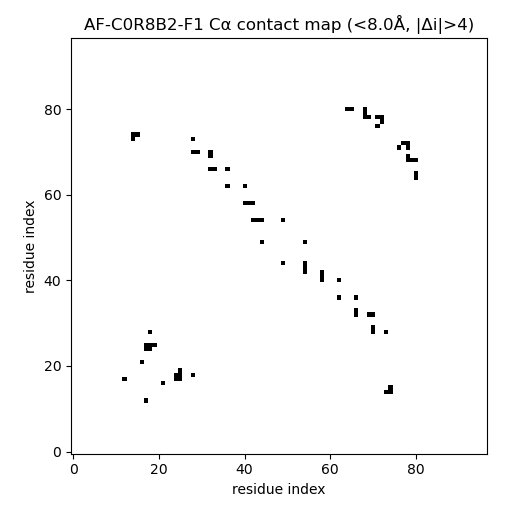 81 ? 0.928 -7.865 7.557 1.00 86.06 81 VAL A C 1
ATOM 657 O O . VAL A 1 81 ? -0.023 -8.584 7.856 1.00 86.06 81 VAL A O 1
ATOM 660 N N . LEU A 1 82 ? 1.960 -7.664 8.377 1.00 84.44 82 LEU A N 1
ATOM 661 C CA . LEU A 1 82 ? 2.006 -8.218 9.727 1.00 84.44 82 LEU A CA 1
ATOM 662 C C . LEU A 1 82 ? 1.146 -7.376 10.676 1.00 84.44 82 LEU A C 1
ATOM 664 O O . LEU A 1 82 ? 1.408 -6.191 10.886 1.00 84.44 82 LEU A O 1
ATOM 668 N N . VAL A 1 83 ? 0.149 -8.006 11.295 1.00 83.62 83 VAL A N 1
ATOM 669 C CA . VAL A 1 83 ? -0.722 -7.371 12.289 1.00 83.62 83 VAL A CA 1
ATOM 670 C C . VAL A 1 83 ? -0.384 -7.923 13.666 1.00 83.62 83 VAL A C 1
ATOM 672 O O . VAL A 1 83 ? -0.565 -9.107 13.930 1.00 83.62 83 VAL A O 1
ATOM 675 N N . LYS A 1 84 ? 0.097 -7.055 14.561 1.00 80.19 84 LYS A N 1
ATOM 676 C CA . LYS A 1 84 ? 0.339 -7.407 15.964 1.00 80.19 84 LYS A CA 1
ATOM 677 C C . LYS A 1 84 ? -0.839 -6.951 16.816 1.00 80.19 84 LYS A C 1
ATOM 679 O O . LYS A 1 84 ? -1.028 -5.750 17.022 1.00 80.19 84 LYS A O 1
ATOM 684 N N . THR A 1 85 ? -1.618 -7.900 17.318 1.00 79.50 85 THR A N 1
ATOM 685 C CA . THR A 1 85 ? -2.657 -7.621 18.312 1.00 79.50 85 THR A CA 1
ATOM 686 C C . THR A 1 85 ? -2.021 -7.453 19.695 1.00 79.50 85 THR A C 1
ATOM 688 O O . THR A 1 85 ? -0.876 -7.841 19.934 1.00 79.50 85 THR A O 1
ATOM 691 N N . LYS A 1 86 ? -2.728 -6.782 20.610 1.00 69.62 86 LYS A N 1
ATOM 692 C CA . LYS A 1 86 ? -2.278 -6.645 22.007 1.00 69.62 86 LYS A CA 1
ATOM 693 C C . LYS A 1 86 ? -2.508 -7.914 22.825 1.00 69.62 86 LYS A C 1
ATOM 695 O O . LYS A 1 86 ? -2.086 -7.958 23.977 1.00 69.62 86 LYS A O 1
ATOM 700 N N . ASP A 1 87 ? -3.183 -8.896 22.247 1.00 60.28 87 ASP A N 1
ATOM 701 C CA . ASP A 1 87 ? -3.540 -10.116 22.939 1.00 60.28 87 ASP A CA 1
ATOM 702 C C . ASP A 1 87 ? -2.277 -10.952 23.143 1.00 60.28 87 ASP A C 1
ATOM 704 O O . ASP A 1 87 ? -1.528 -11.241 22.214 1.00 60.28 87 ASP A O 1
ATOM 708 N N . THR A 1 88 ? -2.043 -11.340 24.390 1.00 53.88 88 THR A N 1
ATOM 709 C CA . THR A 1 88 ? -1.002 -12.269 24.848 1.00 53.88 88 THR A CA 1
ATOM 710 C C . THR A 1 88 ? -1.233 -13.711 24.373 1.00 53.88 88 THR A C 1
ATOM 712 O O . THR A 1 88 ? -0.717 -14.646 24.980 1.00 53.88 88 THR A O 1
ATOM 715 N N . LEU A 1 89 ? -2.034 -13.926 23.329 1.00 54.31 89 LEU A N 1
ATOM 716 C CA . LEU A 1 89 ? -2.479 -15.251 22.921 1.00 54.31 89 LEU A CA 1
ATOM 717 C C . LEU A 1 89 ? -1.805 -15.685 21.621 1.00 54.31 89 LEU A C 1
ATOM 719 O O . LEU A 1 89 ? -2.064 -15.138 20.553 1.00 54.31 89 LEU A O 1
ATOM 723 N N . LEU A 1 90 ? -0.998 -16.734 21.806 1.00 50.41 90 LEU A N 1
ATOM 724 C CA . LEU A 1 90 ? -0.300 -17.581 20.844 1.00 50.41 90 LEU A CA 1
ATOM 725 C C . LEU A 1 90 ? 1.020 -16.997 20.331 1.00 50.41 90 LEU A C 1
ATOM 727 O O . LEU A 1 90 ? 1.124 -16.362 19.285 1.00 50.41 90 LEU A O 1
ATOM 731 N N . ASP A 1 91 ? 2.056 -17.280 21.125 1.00 53.44 91 ASP A N 1
ATOM 732 C CA . ASP A 1 91 ? 3.433 -17.419 20.662 1.00 53.44 91 ASP A CA 1
ATOM 733 C C . ASP A 1 91 ? 3.396 -18.208 19.338 1.00 53.44 91 ASP A C 1
ATOM 735 O O . ASP A 1 91 ? 2.909 -19.337 19.301 1.00 53.44 91 ASP A O 1
ATOM 739 N N . LEU A 1 92 ? 3.884 -17.625 18.238 1.00 55.31 92 LEU A N 1
ATOM 740 C CA . LEU A 1 92 ? 3.943 -18.233 16.891 1.00 55.31 92 LEU A CA 1
ATOM 741 C C . LEU A 1 92 ? 4.856 -19.487 16.831 1.00 55.31 92 LEU A C 1
ATOM 743 O O . LEU A 1 92 ? 5.313 -19.881 15.761 1.00 55.31 92 LEU A O 1
ATOM 747 N N . LYS A 1 93 ? 5.185 -20.073 17.986 1.00 53.31 93 LYS A N 1
ATOM 748 C CA . LYS A 1 93 ? 6.059 -21.228 18.181 1.00 53.31 93 LYS A CA 1
ATOM 749 C C . LYS A 1 93 ? 5.325 -22.559 18.231 1.00 53.31 93 LYS A C 1
ATOM 751 O O . LYS A 1 93 ? 6.000 -23.583 18.188 1.00 53.31 93 LYS A O 1
ATOM 756 N N . GLU A 1 94 ? 4.001 -22.582 18.349 1.00 49.34 94 GLU A N 1
ATOM 757 C CA . GLU A 1 94 ? 3.287 -23.856 18.283 1.00 49.34 94 GLU A CA 1
ATOM 758 C C . GLU A 1 94 ? 3.163 -24.308 16.820 1.00 49.34 94 GLU A C 1
ATOM 760 O O . GLU A 1 94 ? 2.592 -23.582 16.001 1.00 49.34 94 GLU A O 1
ATOM 765 N N . PRO A 1 95 ? 3.733 -25.472 16.454 1.00 41.56 95 PRO A N 1
ATOM 766 C CA . PRO A 1 95 ? 3.577 -26.014 15.117 1.00 41.56 95 PRO A CA 1
ATOM 767 C C . PRO A 1 95 ? 2.117 -26.424 14.930 1.00 41.56 95 PRO A C 1
ATOM 769 O O . PRO A 1 95 ? 1.524 -27.089 15.778 1.00 41.56 95 PRO A O 1
ATOM 772 N N . VAL A 1 96 ? 1.534 -26.008 13.812 1.00 46.34 96 VAL A N 1
ATOM 773 C CA . VAL A 1 96 ? 0.185 -26.418 13.424 1.00 46.34 96 VAL A CA 1
ATOM 774 C C . VAL A 1 96 ? 0.292 -27.848 12.887 1.00 46.34 96 VAL A C 1
ATOM 776 O O . VAL A 1 96 ? 1.023 -28.066 11.921 1.00 46.34 96 VAL A O 1
ATOM 779 N N . ASN A 1 97 ? -0.354 -28.803 13.570 1.00 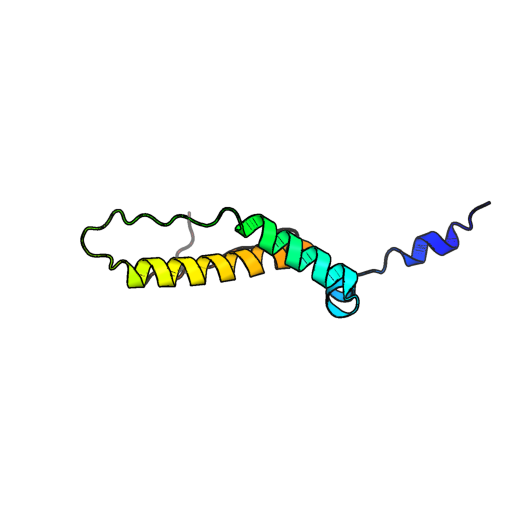39.00 97 ASN A N 1
ATOM 780 C CA . ASN A 1 97 ? -0.427 -30.222 13.181 1.00 39.00 97 ASN A CA 1
ATOM 781 C C . ASN A 1 97 ? -1.021 -30.421 11.783 1.00 39.00 97 ASN A C 1
ATOM 783 O O . ASN A 1 97 ? -1.994 -29.702 11.455 1.00 39.00 97 ASN A O 1
#

Solvent-accessible surface area (backbone atoms only — not comparable to full-atom values): 6348 Å² total; per-residue (Å²): 132,85,64,68,78,65,58,71,62,63,84,68,72,47,63,63,55,39,43,73,74,31,70,68,51,31,50,52,50,52,51,53,37,48,58,72,52,63,85,55,87,86,84,83,79,94,58,99,82,71,51,68,68,58,52,51,51,49,50,54,52,50,51,54,51,48,40,54,36,54,52,50,25,73,69,65,75,64,69,80,85,88,81,82,73,91,66,93,74,72,73,90,76,69,78,84,128